Protein AF-A0A0R0J5Y0-F1 (afdb_monomer_lite)

Radius of gyration: 17.01 Å; chains: 1; bounding box: 45×40×39 Å

Foldseek 3Di:
DDFDKDWDKDFDDPDPDDDDVVVLVVLVPVCLPPQDQPPVQKDKDKDWPFKDWAPFQKKKKAQDQAADDDDDDDVVRQVVQVVRRIHMDGRHDTTMKTWMWMWIAHDDDPDPPDSGIDIDTDMDDSVLSPDPCSSVNVTDMDGRDIDTDPDDDPDTGMDMDRPVCLPPPPGNHHD

Organism: Glycine max (NCBI:txid3847)

pLDDT: mean 74.82, std 11.82, range [39.69, 94.81]

Sequence (175 aa):
MVAATSRWFRCAIMDDGIWKWCKLYTSSFDGSHSYMFPQQQKHIDWMRIGAFSFDSSVAVLAERLTLTGKMQNGDTMKKMFRSQGCCVLDNVKTGIWIAAHLFVRFPVCDLNTCDGTMQTLDTRHIELFPCEGFQNGNWDYQLVGSHDIKKRADGAAGAIFDMKHLEDSSTSGKS

Structure (mmCIF, N/CA/C/O backbone):
data_AF-A0A0R0J5Y0-F1
#
_entry.id   AF-A0A0R0J5Y0-F1
#
loop_
_atom_site.group_PDB
_atom_site.id
_atom_site.type_symbol
_atom_site.label_atom_id
_atom_site.label_alt_id
_atom_site.label_comp_id
_atom_site.label_asym_id
_atom_site.label_entity_id
_atom_site.label_seq_id
_atom_site.pdbx_PDB_ins_code
_atom_site.Cartn_x
_atom_site.Cartn_y
_atom_site.Cartn_z
_atom_site.occupancy
_atom_site.B_iso_or_equiv
_atom_site.auth_seq_id
_atom_site.auth_comp_id
_atom_site.auth_asym_id
_atom_site.auth_atom_id
_atom_site.pdbx_PDB_model_num
ATOM 1 N N . MET A 1 1 ? 24.901 1.596 -3.611 1.00 39.69 1 MET A N 1
ATOM 2 C CA . MET A 1 1 ? 24.269 2.104 -4.849 1.00 39.69 1 MET A CA 1
ATOM 3 C C . MET A 1 1 ? 22.892 1.465 -4.914 1.00 39.69 1 MET A C 1
ATOM 5 O O . MET A 1 1 ? 22.848 0.251 -4.798 1.00 39.69 1 MET A O 1
ATOM 9 N N . VAL A 1 2 ? 21.799 2.232 -4.980 1.00 45.06 2 VAL A N 1
ATOM 10 C CA . VAL A 1 2 ? 20.439 1.661 -5.008 1.00 45.06 2 VAL A CA 1
ATOM 11 C C . VAL A 1 2 ? 19.907 1.807 -6.429 1.00 45.06 2 VAL A C 1
ATOM 13 O O . VAL A 1 2 ? 19.548 2.906 -6.842 1.00 45.06 2 VAL A O 1
ATOM 16 N N . ALA A 1 3 ? 19.916 0.719 -7.198 1.00 45.88 3 ALA A N 1
ATOM 17 C CA . ALA A 1 3 ? 18.961 0.596 -8.289 1.00 45.88 3 ALA A CA 1
ATOM 18 C C . ALA A 1 3 ? 17.595 0.409 -7.620 1.00 45.88 3 ALA A C 1
ATOM 20 O O . ALA A 1 3 ? 17.435 -0.491 -6.797 1.00 45.88 3 ALA A O 1
ATOM 21 N N . ALA A 1 4 ? 16.652 1.307 -7.885 1.00 55.81 4 ALA A N 1
ATOM 22 C CA . ALA A 1 4 ? 15.307 1.206 -7.344 1.00 55.81 4 ALA A CA 1
ATOM 23 C C . ALA A 1 4 ? 14.396 0.697 -8.458 1.00 55.81 4 ALA A C 1
ATOM 25 O O . ALA A 1 4 ? 14.073 1.425 -9.396 1.00 55.81 4 ALA A O 1
ATOM 26 N N . THR A 1 5 ? 14.023 -0.574 -8.361 1.00 55.06 5 THR A N 1
ATOM 27 C CA . THR A 1 5 ? 12.891 -1.116 -9.102 1.00 55.06 5 THR A CA 1
ATOM 28 C C . THR A 1 5 ? 11.708 -1.117 -8.152 1.00 55.06 5 THR A C 1
ATOM 30 O O . THR A 1 5 ? 11.638 -1.933 -7.233 1.00 55.06 5 THR A O 1
ATOM 33 N N . SER A 1 6 ? 10.771 -0.204 -8.369 1.00 59.81 6 SER A N 1
ATOM 34 C CA . SER A 1 6 ? 9.495 -0.233 -7.663 1.00 59.81 6 SER A CA 1
ATOM 35 C C . SER A 1 6 ? 8.613 -1.257 -8.356 1.00 59.81 6 SER A C 1
ATOM 37 O O . SER A 1 6 ? 8.327 -1.122 -9.545 1.00 59.81 6 SER A O 1
ATOM 39 N N . ARG A 1 7 ? 8.204 -2.305 -7.640 1.00 63.75 7 ARG A N 1
ATOM 40 C CA . ARG A 1 7 ? 7.204 -3.269 -8.111 1.00 63.75 7 ARG A CA 1
ATOM 41 C C . ARG A 1 7 ? 5.985 -3.159 -7.228 1.00 63.75 7 ARG A C 1
ATOM 43 O O . ARG A 1 7 ? 6.100 -3.130 -6.006 1.00 63.75 7 ARG A O 1
ATOM 50 N N . TRP A 1 8 ? 4.827 -3.140 -7.858 1.00 65.50 8 TRP A N 1
ATOM 51 C CA . TRP A 1 8 ? 3.563 -3.119 -7.152 1.00 65.50 8 TRP A CA 1
ATOM 52 C C . TRP A 1 8 ? 2.855 -4.437 -7.383 1.00 65.50 8 TRP A C 1
ATOM 54 O O . TRP A 1 8 ? 2.738 -4.903 -8.520 1.00 65.50 8 TRP A O 1
ATOM 64 N N . PHE A 1 9 ? 2.379 -5.023 -6.295 1.00 60.31 9 PHE A N 1
ATOM 65 C CA . PHE A 1 9 ? 1.643 -6.272 -6.308 1.00 60.31 9 PHE A CA 1
ATOM 66 C C . PHE A 1 9 ? 0.258 -6.038 -5.728 1.00 60.31 9 PHE A C 1
ATOM 68 O O . PHE A 1 9 ? 0.095 -5.238 -4.808 1.00 60.31 9 PHE A O 1
ATOM 75 N N . ARG A 1 10 ? -0.735 -6.758 -6.246 1.00 65.44 10 ARG A N 1
ATOM 76 C CA . ARG A 1 10 ? -2.048 -6.861 -5.608 1.00 65.44 10 ARG A CA 1
ATOM 77 C C . ARG A 1 10 ? -2.396 -8.320 -5.370 1.00 65.44 10 ARG A C 1
ATOM 79 O O . ARG A 1 10 ? -2.068 -9.175 -6.191 1.00 65.44 10 ARG A O 1
ATOM 86 N N . CYS A 1 11 ? -3.124 -8.568 -4.293 1.00 59.31 11 CYS A N 1
ATOM 87 C CA . CYS A 1 11 ? -3.922 -9.771 -4.129 1.00 59.31 11 CYS A CA 1
ATOM 88 C C . CYS A 1 11 ? -5.382 -9.329 -3.985 1.00 59.31 11 CYS A C 1
ATOM 90 O O . CYS A 1 11 ? -5.671 -8.415 -3.209 1.00 59.31 11 CYS A O 1
ATOM 92 N N . ALA A 1 12 ? -6.279 -9.902 -4.785 1.00 59.03 12 ALA A N 1
ATOM 93 C CA . ALA A 1 12 ? -7.702 -9.595 -4.708 1.00 59.03 12 ALA A CA 1
ATOM 94 C C . ALA A 1 12 ? -8.350 -10.478 -3.634 1.00 59.03 12 ALA A C 1
ATOM 96 O O . ALA A 1 12 ? -8.204 -11.697 -3.660 1.00 59.03 12 ALA A O 1
ATOM 97 N N . ILE A 1 13 ? -9.069 -9.858 -2.700 1.00 59.50 13 ILE A N 1
ATOM 98 C CA . ILE A 1 13 ? -9.873 -10.570 -1.703 1.00 59.50 13 ILE A CA 1
ATOM 99 C C . ILE A 1 13 ? -11.151 -11.036 -2.394 1.00 59.50 13 ILE A C 1
ATOM 101 O O . ILE A 1 13 ? -11.810 -10.221 -3.034 1.00 59.50 13 ILE A O 1
ATOM 105 N N . MET A 1 14 ? -11.505 -12.315 -2.258 1.00 54.62 14 MET A N 1
ATOM 106 C CA . MET A 1 14 ? -12.787 -12.833 -2.758 1.00 54.62 14 MET A CA 1
ATOM 107 C C . MET A 1 14 ? -13.857 -12.996 -1.667 1.00 54.62 14 MET A C 1
ATOM 109 O O . MET A 1 14 ? -15.028 -13.109 -2.006 1.00 54.62 14 MET A O 1
ATOM 113 N N . ASP A 1 15 ? -13.494 -12.957 -0.380 1.00 55.59 15 ASP A N 1
ATOM 114 C CA . ASP A 1 15 ? -14.460 -13.078 0.717 1.00 55.59 15 ASP A CA 1
ATOM 115 C C . ASP A 1 15 ? -14.884 -11.710 1.265 1.00 55.59 15 ASP A C 1
ATOM 117 O O . ASP A 1 15 ? -14.177 -11.087 2.059 1.00 55.59 15 ASP A O 1
ATOM 121 N N . ASP A 1 16 ? -16.097 -11.278 0.915 1.00 55.56 16 ASP A N 1
ATOM 122 C CA . ASP A 1 16 ? -16.808 -10.165 1.562 1.00 55.56 16 ASP A CA 1
ATOM 123 C C . ASP A 1 16 ? -17.441 -10.589 2.904 1.00 55.56 16 ASP A C 1
ATOM 125 O O . ASP A 1 16 ? -18.581 -10.252 3.236 1.00 55.56 16 ASP A O 1
ATOM 129 N N . GLY A 1 17 ? -16.706 -11.363 3.703 1.00 60.28 17 GLY A N 1
ATOM 130 C CA . GLY A 1 17 ? -17.159 -11.773 5.026 1.00 60.28 17 GLY A CA 1
ATOM 131 C C . GLY A 1 17 ? -17.295 -10.567 5.955 1.00 60.28 17 GLY A C 1
ATOM 132 O O . GLY A 1 17 ? -16.330 -9.844 6.190 1.00 60.28 17 GLY A O 1
ATOM 133 N N . ILE A 1 18 ? -18.476 -10.356 6.543 1.00 62.28 18 ILE A N 1
ATOM 134 C CA . ILE A 1 18 ? -18.627 -9.406 7.653 1.00 62.28 18 ILE A CA 1
ATOM 135 C C . ILE A 1 18 ? -17.913 -9.993 8.872 1.00 62.28 18 ILE A C 1
ATOM 137 O O . ILE A 1 18 ? -18.379 -10.952 9.496 1.00 62.28 18 ILE A O 1
ATOM 141 N N . TRP A 1 19 ? -16.780 -9.402 9.238 1.00 69.06 19 TRP A N 1
ATOM 142 C CA . TRP A 1 19 ? -16.012 -9.826 10.401 1.00 69.06 19 TRP A CA 1
ATOM 143 C C . TRP A 1 19 ? -16.465 -9.093 11.659 1.00 69.06 19 TRP A C 1
ATOM 145 O O . TRP A 1 19 ? -16.657 -7.879 11.678 1.00 69.06 19 TRP A O 1
ATOM 155 N N . LYS A 1 20 ? -16.595 -9.829 12.766 1.00 74.69 20 LYS A N 1
ATOM 156 C CA . LYS A 1 20 ? -16.808 -9.200 14.074 1.00 74.69 20 LYS A CA 1
ATOM 157 C C . LYS A 1 20 ? -15.567 -8.387 14.441 1.00 74.69 20 LYS A C 1
ATOM 159 O O . LYS A 1 20 ? -14.461 -8.922 14.389 1.00 74.69 20 LYS A O 1
ATOM 164 N N . TRP A 1 21 ? -15.758 -7.150 14.906 1.00 73.75 21 TRP A N 1
ATOM 165 C CA . TRP A 1 21 ? -14.668 -6.258 15.329 1.00 73.75 21 TRP A CA 1
ATOM 166 C C . TRP A 1 21 ? -13.695 -6.919 16.315 1.00 73.75 21 TRP A C 1
ATOM 168 O O . TRP A 1 21 ? -12.489 -6.723 16.220 1.00 73.75 21 TRP A O 1
ATOM 178 N N . CYS A 1 22 ? -14.195 -7.781 17.208 1.00 79.25 22 CYS A N 1
ATOM 179 C CA . CYS A 1 22 ? -13.348 -8.533 18.132 1.00 79.25 22 CYS A CA 1
ATOM 180 C C . CYS A 1 22 ? -12.332 -9.440 17.422 1.00 79.25 22 CYS A C 1
ATOM 182 O O . CYS A 1 22 ? -11.196 -9.509 17.870 1.00 79.25 22 CYS A O 1
ATOM 184 N N . LYS A 1 23 ? -12.689 -10.078 16.297 1.00 78.81 23 LYS A N 1
ATOM 185 C CA . LYS A 1 23 ? -11.753 -10.903 15.517 1.00 78.81 23 LYS A CA 1
ATOM 186 C C . LYS A 1 23 ? -10.669 -10.048 14.862 1.00 78.81 23 LYS A C 1
ATOM 188 O O . LYS A 1 23 ? -9.502 -10.414 14.919 1.00 78.81 23 LYS A O 1
ATOM 193 N N . LEU A 1 24 ? -11.040 -8.894 14.301 1.00 75.56 24 LEU A N 1
ATOM 194 C CA . LEU A 1 24 ? -10.083 -7.940 13.722 1.00 75.56 24 LEU A CA 1
ATOM 195 C C . LEU A 1 24 ? -9.124 -7.403 14.791 1.00 75.56 24 LEU A C 1
ATOM 197 O O . LEU A 1 24 ? -7.910 -7.361 14.587 1.00 75.56 24 LEU A O 1
ATOM 201 N N . TYR A 1 25 ? -9.656 -7.068 15.966 1.00 76.25 25 TYR A N 1
ATOM 202 C CA . TYR A 1 25 ? -8.850 -6.644 17.101 1.00 76.25 25 TYR A CA 1
ATOM 203 C C . TYR A 1 25 ? -7.880 -7.746 17.535 1.00 76.25 25 TYR A C 1
ATOM 205 O O . TYR A 1 25 ? -6.679 -7.508 17.543 1.00 76.25 25 TYR A O 1
ATOM 213 N N . THR A 1 26 ? -8.358 -8.964 17.814 1.00 81.56 26 THR A N 1
ATOM 214 C CA . THR A 1 26 ? -7.499 -10.096 18.209 1.00 81.56 26 THR A CA 1
ATOM 215 C C . THR A 1 26 ? -6.407 -10.366 17.179 1.00 81.56 26 THR A C 1
ATOM 217 O O . THR A 1 26 ? -5.246 -10.507 17.560 1.00 81.56 26 THR A O 1
ATOM 220 N N . SER A 1 27 ? -6.748 -10.312 15.888 1.00 76.56 27 SER A N 1
ATOM 221 C CA . SER A 1 27 ? -5.789 -10.538 14.805 1.00 76.56 27 SER A CA 1
ATOM 222 C C . SER A 1 27 ? -4.607 -9.556 14.823 1.00 76.56 27 SER A C 1
ATOM 224 O O . SER A 1 27 ? -3.474 -9.887 14.471 1.00 76.56 27 SER A O 1
ATOM 226 N N . SER A 1 28 ? -4.841 -8.339 15.326 1.00 71.62 28 SER A N 1
ATOM 227 C CA . SER A 1 28 ? -3.824 -7.293 15.479 1.00 71.62 28 SER A CA 1
ATOM 228 C C . SER A 1 28 ? -2.827 -7.562 16.614 1.00 71.62 28 SER A C 1
ATOM 230 O O . SER A 1 28 ? -1.815 -6.871 16.689 1.00 71.62 28 SER A O 1
ATOM 232 N N . PHE A 1 29 ? -3.064 -8.565 17.468 1.00 74.88 29 PHE A N 1
ATOM 233 C CA . PHE A 1 29 ? -2.211 -8.881 18.623 1.00 74.88 29 PHE A CA 1
ATOM 234 C C . PHE A 1 29 ? -1.762 -10.344 18.696 1.00 74.88 29 PHE A C 1
ATOM 236 O O . PHE A 1 29 ? -0.754 -10.622 19.336 1.00 74.88 29 PHE A O 1
ATOM 243 N N . ASP A 1 30 ? -2.450 -11.274 18.033 1.00 80.31 30 ASP A N 1
ATOM 244 C CA . ASP A 1 30 ? -2.086 -12.701 18.024 1.00 80.31 30 ASP A CA 1
ATOM 245 C C . ASP A 1 30 ? -0.997 -13.063 16.993 1.00 80.31 30 ASP A C 1
ATOM 247 O O . ASP A 1 30 ? -0.585 -14.216 16.892 1.00 80.31 30 ASP A O 1
ATOM 251 N N . GLY A 1 31 ? -0.519 -12.077 16.229 1.00 71.81 31 GLY A N 1
ATOM 252 C CA . GLY A 1 31 ? 0.479 -12.263 15.179 1.00 71.81 31 GLY A CA 1
ATOM 253 C C . GLY A 1 31 ? -0.098 -12.653 13.817 1.00 71.81 31 GLY A C 1
ATOM 254 O O . GLY A 1 31 ? 0.649 -12.641 12.844 1.00 71.81 31 GLY A O 1
ATOM 255 N N . SER A 1 32 ? -1.402 -12.902 13.680 1.00 72.81 32 SER A N 1
ATOM 256 C CA . SER A 1 32 ? -2.028 -13.154 12.369 1.00 72.81 32 SER A CA 1
ATOM 257 C C . SER A 1 32 ? -1.998 -11.926 11.454 1.00 72.81 32 SER A C 1
ATOM 259 O O . SER A 1 32 ? -1.978 -12.064 10.238 1.00 72.81 32 SER A O 1
ATOM 261 N N . HIS A 1 33 ? -1.895 -10.716 12.011 1.00 70.25 33 HIS A N 1
ATOM 262 C CA . HIS A 1 33 ? -1.607 -9.497 11.251 1.00 70.25 33 HIS A CA 1
ATOM 263 C C . HIS A 1 33 ? -0.171 -9.411 10.714 1.00 70.25 33 HIS A C 1
ATOM 265 O O . HIS A 1 33 ? 0.161 -8.466 9.984 1.00 70.25 33 HIS A O 1
ATOM 271 N N . SER A 1 34 ? 0.732 -10.295 11.146 1.00 64.31 34 SER A N 1
ATOM 272 C CA . SER A 1 34 ? 2.116 -10.274 10.683 1.00 64.31 34 SER A CA 1
ATOM 273 C C . SER A 1 34 ? 2.186 -10.650 9.202 1.00 64.31 34 SER A C 1
ATOM 275 O O . SER A 1 34 ? 1.244 -11.172 8.607 1.00 64.31 34 SER A O 1
ATOM 277 N N . TYR A 1 35 ? 3.259 -10.221 8.548 1.00 61.16 35 TYR A N 1
ATOM 278 C CA . TYR A 1 35 ? 3.455 -10.475 7.127 1.00 61.16 35 TYR A CA 1
ATOM 279 C C . TYR A 1 35 ? 3.674 -11.969 6.880 1.00 61.16 35 TYR A C 1
ATOM 281 O O . TYR A 1 35 ? 4.542 -12.564 7.511 1.00 61.16 35 TYR A O 1
ATOM 289 N N . MET A 1 36 ? 2.928 -12.548 5.937 1.00 56.03 36 MET A N 1
ATOM 290 C CA . MET A 1 36 ? 3.051 -13.963 5.569 1.00 56.03 36 MET A CA 1
ATOM 291 C C . MET A 1 36 ? 3.254 -14.197 4.077 1.00 56.03 36 MET A C 1
ATOM 293 O O . MET A 1 36 ? 2.966 -15.288 3.597 1.00 56.03 36 MET A O 1
ATOM 297 N N . PHE A 1 37 ? 3.781 -13.224 3.323 1.00 56.09 37 PHE A N 1
ATOM 298 C CA . PHE A 1 37 ? 4.215 -13.550 1.965 1.00 56.09 37 PHE A CA 1
ATOM 299 C C . PHE A 1 37 ? 5.312 -14.623 2.075 1.00 56.09 37 PHE A C 1
ATOM 301 O O . PHE A 1 37 ? 6.370 -14.352 2.663 1.00 56.09 37 PHE A O 1
ATOM 308 N N . PRO A 1 38 ? 5.090 -15.839 1.555 1.00 55.22 38 PRO A N 1
ATOM 309 C CA . PRO A 1 38 ? 5.991 -16.947 1.791 1.00 55.22 38 PRO A CA 1
ATOM 310 C C . PRO A 1 38 ? 7.208 -16.808 0.878 1.00 55.22 38 PRO A C 1
ATOM 312 O O . PRO A 1 38 ? 7.330 -17.436 -0.166 1.00 55.22 38 PRO A O 1
ATOM 315 N N . GLN A 1 39 ? 8.164 -15.985 1.291 1.00 62.91 39 GLN A N 1
ATOM 316 C CA . GLN A 1 39 ? 9.549 -16.116 0.860 1.00 62.91 39 GLN A CA 1
ATOM 317 C C . GLN A 1 39 ? 10.315 -16.786 1.992 1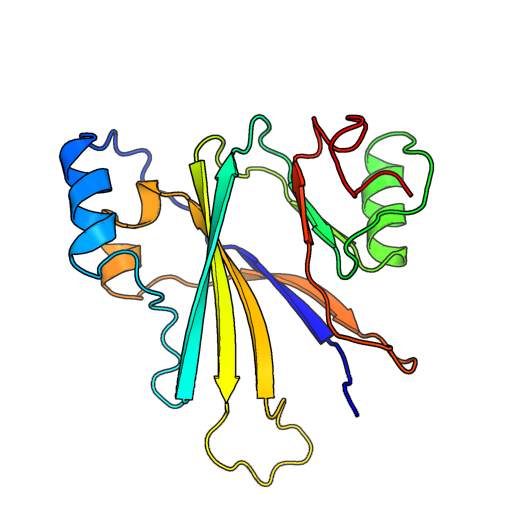.00 62.91 39 GLN A C 1
ATOM 319 O O . GLN A 1 39 ? 11.215 -16.192 2.567 1.00 62.91 39 GLN A O 1
ATOM 324 N N . GLN A 1 40 ? 9.941 -18.031 2.316 1.00 62.25 40 GLN A N 1
ATOM 325 C CA . GLN A 1 40 ? 10.517 -18.809 3.425 1.00 62.25 40 GLN A CA 1
ATOM 326 C C . GLN A 1 40 ? 12.049 -18.904 3.366 1.00 62.25 40 GLN A C 1
ATOM 328 O O . GLN A 1 40 ? 12.707 -19.078 4.384 1.00 62.25 40 GLN A O 1
ATOM 333 N N . GLN A 1 41 ? 12.625 -18.776 2.169 1.00 66.81 41 GLN A N 1
ATOM 334 C CA . GLN A 1 41 ? 14.070 -18.795 1.961 1.00 66.81 41 GLN A CA 1
ATOM 335 C C . GLN A 1 41 ? 14.756 -17.454 2.257 1.00 66.81 41 GLN A C 1
ATOM 337 O O . GLN A 1 41 ? 15.981 -17.404 2.261 1.00 66.81 41 GLN A O 1
ATOM 342 N N . LYS A 1 42 ? 14.012 -16.363 2.470 1.00 73.69 42 LYS A N 1
ATOM 343 C CA . LYS A 1 42 ? 14.558 -15.015 2.658 1.00 73.69 42 LYS A CA 1
ATOM 344 C C . LYS A 1 42 ? 14.439 -14.560 4.101 1.00 73.69 42 LYS A C 1
ATOM 346 O O . LYS A 1 42 ? 13.469 -14.855 4.791 1.00 73.69 42 LYS A O 1
ATOM 351 N N . HIS A 1 43 ? 15.426 -13.785 4.530 1.00 69.56 43 HIS A N 1
ATOM 352 C CA . HIS A 1 43 ? 15.394 -13.140 5.831 1.00 69.56 43 HIS A CA 1
ATOM 353 C C . HIS A 1 43 ? 14.597 -11.842 5.726 1.00 69.56 43 HIS A C 1
ATOM 355 O O . HIS A 1 43 ? 14.929 -10.978 4.912 1.00 69.56 43 HIS A O 1
ATOM 361 N N . ILE A 1 44 ? 13.556 -11.703 6.541 1.00 75.44 44 ILE A N 1
ATOM 362 C CA . ILE A 1 44 ? 12.645 -10.559 6.502 1.00 75.44 44 ILE A CA 1
ATOM 363 C C . ILE A 1 44 ? 12.651 -9.888 7.872 1.00 75.44 44 ILE A C 1
ATOM 365 O O . ILE A 1 44 ? 12.166 -10.462 8.843 1.00 75.44 44 ILE A O 1
ATOM 369 N N . ASP A 1 45 ? 13.164 -8.661 7.928 1.00 80.75 45 ASP A N 1
ATOM 370 C CA . ASP A 1 45 ? 12.921 -7.752 9.050 1.00 80.75 45 ASP A CA 1
ATOM 371 C C . ASP A 1 45 ? 11.718 -6.870 8.705 1.00 80.75 45 ASP A C 1
ATOM 373 O O . ASP A 1 45 ? 11.498 -6.536 7.537 1.00 80.75 45 ASP A O 1
ATOM 377 N N . TRP A 1 46 ? 10.928 -6.464 9.695 1.00 81.12 46 TRP A N 1
ATOM 378 C CA . TRP A 1 46 ? 9.803 -5.567 9.451 1.00 81.12 46 TRP A CA 1
ATOM 379 C C . TRP A 1 46 ? 9.591 -4.575 10.585 1.00 81.12 46 TRP A C 1
ATOM 381 O O . TRP A 1 46 ? 9.886 -4.846 11.746 1.00 81.12 46 TRP A O 1
ATOM 391 N N . MET A 1 47 ? 9.029 -3.422 10.236 1.00 84.00 47 MET A N 1
ATOM 392 C CA . MET A 1 47 ? 8.531 -2.439 11.191 1.00 84.00 47 MET A CA 1
ATOM 393 C C . MET A 1 47 ? 7.150 -1.943 10.766 1.00 84.00 47 MET A C 1
ATOM 395 O O . MET A 1 47 ? 6.883 -1.714 9.582 1.00 84.00 47 MET A O 1
ATOM 399 N N . ARG A 1 48 ? 6.246 -1.768 11.734 1.00 85.62 48 ARG A N 1
ATOM 400 C CA . ARG A 1 48 ? 4.950 -1.130 11.488 1.00 85.62 48 ARG A CA 1
ATOM 401 C C . ARG A 1 48 ? 5.185 0.358 11.232 1.00 85.62 48 ARG A C 1
ATOM 403 O O . ARG A 1 48 ? 5.727 1.036 12.096 1.00 85.62 48 ARG A O 1
ATOM 410 N N . ILE A 1 49 ? 4.763 0.855 10.069 1.00 86.19 49 ILE A N 1
ATOM 411 C CA . ILE A 1 49 ? 4.775 2.297 9.779 1.00 86.19 49 ILE A CA 1
ATOM 412 C C . ILE A 1 49 ? 3.545 2.937 10.421 1.00 86.19 49 ILE A C 1
ATOM 414 O O . ILE A 1 49 ? 3.649 3.953 11.098 1.00 86.19 49 ILE A O 1
ATOM 418 N N . GLY A 1 50 ? 2.376 2.319 10.228 1.00 89.31 50 GLY A N 1
ATOM 419 C CA . GLY A 1 50 ? 1.124 2.831 10.768 1.00 89.31 50 GLY A CA 1
ATOM 420 C C . GLY A 1 50 ? -0.106 2.200 10.129 1.00 89.31 50 GLY A C 1
ATOM 421 O O . GLY A 1 50 ? -0.060 1.078 9.615 1.00 89.31 50 GLY A O 1
ATOM 422 N N . ALA A 1 51 ? -1.205 2.942 10.184 1.00 90.12 51 ALA A N 1
ATOM 423 C CA . ALA A 1 51 ? -2.466 2.623 9.536 1.00 90.12 51 ALA A CA 1
ATOM 424 C C . ALA A 1 51 ? -3.004 3.870 8.828 1.00 90.12 51 ALA A C 1
ATOM 426 O O . ALA A 1 51 ? -2.715 4.993 9.239 1.00 90.12 51 ALA A O 1
ATOM 427 N N . PHE A 1 52 ? -3.777 3.666 7.771 1.00 92.00 52 PHE A N 1
ATOM 428 C CA . PHE A 1 52 ? -4.421 4.720 6.993 1.00 92.00 52 PHE A CA 1
ATOM 429 C C . PHE A 1 52 ? -5.764 4.212 6.461 1.00 92.00 52 PHE A C 1
ATOM 431 O O . PHE A 1 52 ? -6.048 3.021 6.559 1.00 92.00 52 PHE A O 1
ATOM 438 N N . SER A 1 53 ? -6.608 5.098 5.937 1.00 92.75 53 SER A N 1
ATOM 439 C CA . SER A 1 53 ? -7.909 4.721 5.375 1.00 92.75 53 SER A CA 1
ATOM 440 C C . SER A 1 53 ? -7.972 5.065 3.895 1.00 92.75 53 SER A C 1
ATOM 442 O O . SER A 1 53 ? -7.461 6.107 3.489 1.00 92.75 53 SER A O 1
ATOM 444 N N . PHE A 1 54 ? -8.613 4.196 3.116 1.00 94.38 54 PHE A N 1
ATOM 445 C CA . PHE A 1 54 ? -9.089 4.520 1.777 1.00 94.38 54 PHE A CA 1
ATOM 446 C C . PHE A 1 54 ? -10.575 4.862 1.838 1.00 94.38 54 PHE A C 1
ATOM 448 O O . PHE A 1 54 ? -11.401 4.037 2.230 1.00 94.38 54 PHE A O 1
ATOM 455 N N . ASP A 1 55 ? -10.909 6.065 1.409 1.00 94.81 55 ASP A N 1
ATOM 456 C CA . ASP A 1 55 ? -12.269 6.545 1.213 1.00 94.81 55 ASP A CA 1
ATOM 457 C C . ASP A 1 55 ? -12.783 6.240 -0.199 1.00 94.81 55 ASP A C 1
ATOM 459 O O . ASP A 1 55 ? -13.994 6.168 -0.414 1.00 94.81 55 ASP A O 1
ATOM 463 N N . SER A 1 56 ? -11.880 6.097 -1.173 1.00 93.19 56 SER A N 1
ATOM 464 C CA . SER A 1 56 ? -12.214 5.703 -2.540 1.00 93.19 56 SER A CA 1
ATOM 465 C C . SER A 1 56 ? -11.642 4.338 -2.904 1.00 93.19 56 SER A C 1
ATOM 467 O O . SER A 1 56 ? -10.692 3.844 -2.301 1.00 93.19 56 SER A O 1
ATOM 469 N N . SER A 1 57 ? -12.216 3.723 -3.937 1.00 91.88 57 SER A N 1
ATOM 470 C CA . SER A 1 57 ? -11.743 2.445 -4.471 1.00 91.88 57 SER A CA 1
ATOM 471 C C . SER A 1 57 ? -10.594 2.588 -5.473 1.00 91.88 57 SER A C 1
ATOM 473 O O . SER A 1 57 ? -10.286 1.638 -6.201 1.00 91.88 57 SER A O 1
ATOM 475 N N . VAL A 1 58 ? -9.965 3.768 -5.538 1.00 91.31 58 VAL A N 1
ATOM 476 C CA . VAL A 1 58 ? -8.880 4.068 -6.472 1.00 91.31 58 VAL A CA 1
ATOM 477 C C . VAL A 1 58 ? -7.643 4.535 -5.711 1.00 91.31 58 VAL A C 1
ATOM 479 O O . VAL A 1 58 ? -7.646 5.584 -5.068 1.00 91.31 58 VAL A O 1
ATOM 482 N N . ALA A 1 59 ? -6.555 3.779 -5.843 1.00 91.06 59 ALA A N 1
ATOM 483 C CA . ALA A 1 59 ? -5.258 4.127 -5.280 1.00 91.06 59 ALA A CA 1
ATOM 484 C C . ALA A 1 59 ? -4.273 4.583 -6.357 1.00 91.06 59 ALA A C 1
ATOM 486 O O . ALA A 1 59 ? -4.261 4.063 -7.476 1.00 91.06 59 ALA A O 1
ATOM 487 N N . VAL A 1 60 ? -3.388 5.505 -5.990 1.00 89.12 60 VAL A N 1
ATOM 488 C CA . VAL A 1 60 ? -2.187 5.842 -6.758 1.00 89.12 60 VAL A CA 1
ATOM 489 C C . VAL A 1 60 ? -0.979 5.333 -5.994 1.00 89.12 60 VAL A C 1
ATOM 491 O O . VAL A 1 60 ? -0.704 5.771 -4.881 1.00 89.12 60 VAL A O 1
ATOM 494 N N . LEU A 1 61 ? -0.253 4.405 -6.603 1.00 89.25 61 LEU A N 1
ATOM 495 C CA . LEU A 1 61 ? 1.021 3.913 -6.104 1.00 89.25 61 LEU A CA 1
ATOM 496 C C . LEU A 1 61 ? 2.133 4.688 -6.798 1.00 89.25 61 LEU A C 1
ATOM 498 O O . LEU A 1 61 ? 2.108 4.815 -8.020 1.00 89.25 61 LEU A O 1
ATOM 502 N N . ALA A 1 62 ? 3.102 5.189 -6.045 1.00 85.75 62 ALA A N 1
ATOM 503 C CA . ALA A 1 62 ? 4.159 6.043 -6.567 1.00 85.75 62 ALA A CA 1
ATOM 504 C C . ALA A 1 62 ? 5.521 5.655 -5.994 1.00 85.75 62 ALA A C 1
ATOM 506 O O . ALA A 1 62 ? 5.630 5.232 -4.846 1.00 85.75 62 ALA A O 1
ATOM 507 N N . GLU A 1 63 ? 6.578 5.843 -6.779 1.00 81.50 63 GLU A N 1
ATOM 508 C CA . GLU A 1 63 ? 7.965 5.704 -6.307 1.00 81.50 63 GLU A CA 1
ATOM 509 C C . GLU A 1 63 ? 8.463 6.921 -5.502 1.00 81.50 63 GLU A C 1
ATOM 511 O O . GLU A 1 63 ? 9.588 6.937 -5.007 1.00 81.50 63 GLU A O 1
ATOM 516 N N . ARG A 1 64 ? 7.659 7.988 -5.424 1.00 79.38 64 ARG A N 1
ATOM 517 C CA . ARG A 1 64 ? 8.000 9.241 -4.744 1.00 79.38 64 ARG A CA 1
ATOM 518 C C . ARG A 1 64 ? 6.924 9.600 -3.741 1.00 79.38 64 ARG A C 1
ATOM 520 O O . ARG A 1 64 ? 5.749 9.321 -3.951 1.00 79.38 64 ARG A O 1
ATOM 527 N N . LEU A 1 65 ? 7.338 10.287 -2.680 1.00 78.19 65 LEU A N 1
ATOM 528 C CA . LEU A 1 65 ? 6.429 10.818 -1.662 1.00 78.19 65 LEU A CA 1
ATOM 529 C C . LEU A 1 65 ? 5.609 12.019 -2.153 1.00 78.19 65 LEU A C 1
ATOM 531 O O . LEU A 1 65 ? 4.685 12.439 -1.458 1.00 78.19 65 LEU A O 1
ATOM 535 N N . THR A 1 66 ? 5.942 12.563 -3.324 1.00 76.81 66 THR A N 1
ATOM 536 C CA . THR A 1 66 ? 5.244 13.690 -3.938 1.00 76.81 66 THR A CA 1
ATOM 537 C C . THR A 1 66 ? 4.924 13.396 -5.400 1.00 76.81 66 THR A C 1
ATOM 539 O O . THR A 1 66 ? 5.683 12.705 -6.089 1.00 76.81 66 THR A O 1
ATOM 542 N N . LEU A 1 67 ? 3.788 13.907 -5.873 1.00 73.19 67 LEU A N 1
ATOM 543 C CA . LEU A 1 67 ? 3.333 13.742 -7.247 1.00 73.19 67 LEU A CA 1
ATOM 544 C C . LEU A 1 67 ? 3.384 15.095 -7.945 1.00 73.19 67 LEU A C 1
ATOM 546 O O . LEU A 1 67 ? 2.766 16.060 -7.514 1.0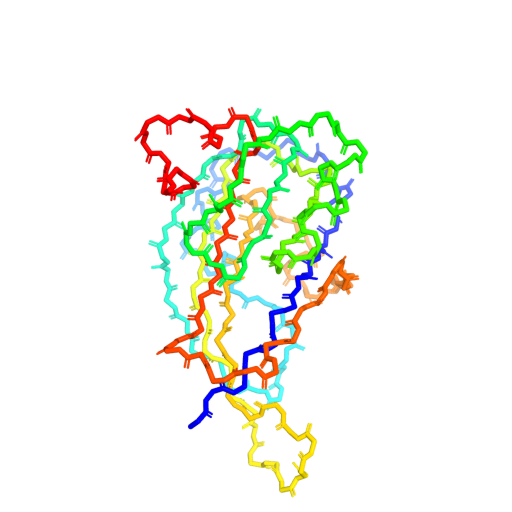0 73.19 67 LEU A O 1
ATOM 550 N N . THR A 1 68 ? 4.140 15.179 -9.035 1.00 66.50 68 THR A N 1
ATOM 551 C CA . THR A 1 68 ? 4.252 16.414 -9.809 1.00 66.50 68 THR A CA 1
ATOM 552 C C . THR A 1 68 ? 3.320 16.355 -11.010 1.00 66.50 68 THR A C 1
ATOM 554 O O . THR A 1 68 ? 3.476 15.509 -11.881 1.00 66.50 68 THR A O 1
ATOM 557 N N . GLY A 1 69 ? 2.361 17.272 -11.118 1.00 60.75 69 GLY A N 1
ATOM 558 C CA . GLY A 1 69 ? 1.557 17.431 -12.334 1.00 60.75 69 GLY A CA 1
ATOM 559 C C . GLY A 1 69 ? 0.092 17.738 -12.067 1.00 60.75 69 GLY A C 1
ATOM 560 O O . GLY A 1 69 ? -0.554 17.089 -11.256 1.00 60.75 69 GLY A O 1
ATOM 561 N N . LYS A 1 70 ? -0.451 18.721 -12.796 1.00 56.31 70 LYS A N 1
ATOM 562 C CA . LYS A 1 70 ? -1.886 19.021 -12.763 1.00 56.31 70 LYS A CA 1
ATOM 563 C C . LYS A 1 70 ? -2.659 17.857 -13.372 1.00 56.31 70 LYS A C 1
ATOM 565 O O . LYS A 1 70 ? -2.449 17.522 -14.538 1.00 56.31 70 LYS A O 1
ATOM 570 N N . MET A 1 71 ? -3.565 17.279 -12.595 1.00 57.19 71 MET A N 1
ATOM 571 C CA . MET A 1 71 ? -4.392 16.163 -13.032 1.00 57.19 71 MET A CA 1
ATOM 572 C C . MET A 1 71 ? -5.389 16.621 -14.101 1.00 57.19 71 MET A C 1
ATOM 574 O O . MET A 1 71 ? -6.273 17.436 -13.841 1.00 57.19 71 MET A O 1
ATOM 578 N N . GLN A 1 72 ? -5.258 16.094 -15.316 1.00 52.50 72 GLN A N 1
ATOM 579 C CA . GLN A 1 72 ? -6.302 16.158 -16.339 1.00 52.50 72 GLN A CA 1
ATOM 580 C C . GLN A 1 72 ? -6.852 14.748 -16.594 1.00 52.50 72 GLN A C 1
ATOM 582 O O . GLN A 1 72 ? -6.149 13.766 -16.383 1.00 52.50 72 GLN A O 1
ATOM 587 N N . ASN A 1 73 ? -8.118 14.700 -17.018 1.00 54.62 73 ASN A N 1
ATOM 588 C CA . ASN A 1 73 ? -8.994 13.573 -17.388 1.00 54.62 73 ASN A CA 1
ATOM 589 C C . ASN A 1 73 ? -8.439 12.115 -17.385 1.00 54.62 73 ASN A C 1
ATOM 591 O O . ASN A 1 73 ? -7.343 11.823 -17.858 1.00 54.62 73 ASN A O 1
ATOM 595 N N . GLY A 1 74 ? -9.273 11.162 -16.945 1.00 58.44 74 GLY A N 1
ATOM 596 C CA . GLY A 1 74 ? -8.895 9.816 -16.468 1.00 58.44 74 GLY A CA 1
ATOM 597 C C . GLY A 1 74 ? -8.002 8.930 -17.359 1.00 58.44 74 GLY A C 1
ATOM 598 O O . GLY A 1 74 ? -7.040 8.345 -16.858 1.00 58.44 74 GLY A O 1
ATOM 599 N N . ASP A 1 75 ? -8.249 8.824 -18.667 1.00 55.72 75 ASP A N 1
ATOM 600 C CA . ASP A 1 75 ? -7.408 7.971 -19.535 1.00 55.72 75 ASP A CA 1
ATOM 601 C C . ASP A 1 75 ? -6.022 8.578 -19.788 1.00 55.72 75 ASP A C 1
ATOM 603 O O . ASP A 1 75 ? -5.005 7.873 -19.824 1.00 55.72 75 ASP A O 1
ATOM 607 N N . THR A 1 76 ? -5.967 9.906 -19.902 1.00 56.75 76 THR A N 1
ATOM 608 C CA . THR A 1 76 ? -4.713 10.667 -19.947 1.00 56.75 76 THR A CA 1
ATOM 609 C C . THR A 1 76 ? -3.956 10.503 -18.632 1.00 56.75 76 THR A C 1
ATOM 611 O O . THR A 1 76 ? -2.735 10.348 -18.639 1.00 56.75 76 THR A O 1
ATOM 614 N N . MET A 1 77 ? -4.684 10.424 -17.517 1.00 62.50 77 MET A N 1
ATOM 615 C CA . MET A 1 77 ? -4.146 10.260 -16.172 1.00 62.50 77 MET A CA 1
ATOM 616 C C . MET A 1 77 ? -3.374 8.941 -16.005 1.00 62.50 77 MET A C 1
ATOM 618 O O . MET A 1 77 ? -2.211 8.968 -15.605 1.00 62.50 77 MET A O 1
ATOM 622 N N . LYS A 1 78 ? -3.952 7.785 -16.383 1.00 64.94 78 LYS A N 1
ATOM 623 C CA . LYS A 1 78 ? -3.262 6.477 -16.278 1.00 64.94 78 LYS A CA 1
ATOM 624 C C . LYS A 1 78 ? -1.949 6.451 -17.075 1.00 64.94 78 LYS A C 1
ATOM 626 O O . LYS A 1 78 ? -0.962 5.874 -16.618 1.00 64.94 78 LYS A O 1
ATOM 631 N N . LYS A 1 79 ? -1.919 7.079 -18.259 1.00 63.62 79 LYS A N 1
ATOM 632 C CA . LYS A 1 79 ? -0.704 7.187 -19.090 1.00 63.62 79 LYS A CA 1
ATOM 633 C C . LYS A 1 79 ? 0.320 8.153 -18.495 1.00 63.62 79 LYS A C 1
ATOM 635 O O . LYS A 1 79 ? 1.501 7.812 -18.441 1.00 63.62 79 LYS A O 1
ATOM 640 N N . MET A 1 80 ? -0.128 9.321 -18.033 1.00 63.38 80 MET A N 1
ATOM 641 C CA . MET A 1 80 ? 0.721 10.329 -17.396 1.00 63.38 80 MET A CA 1
ATOM 642 C C . MET A 1 80 ? 1.405 9.752 -16.156 1.00 63.38 80 MET A C 1
ATOM 644 O O . MET A 1 80 ? 2.626 9.833 -16.039 1.00 63.38 80 MET A O 1
ATOM 648 N N . PHE A 1 81 ? 0.655 9.043 -15.314 1.00 67.94 81 PHE A N 1
ATOM 649 C CA . PHE A 1 81 ? 1.192 8.395 -14.123 1.00 67.94 81 PHE A CA 1
ATOM 650 C C . PHE A 1 81 ? 2.282 7.371 -14.423 1.00 67.94 81 PHE A C 1
ATOM 652 O O . PHE A 1 81 ? 3.323 7.388 -13.770 1.00 67.94 81 PHE A O 1
ATOM 659 N N . ARG A 1 82 ? 2.117 6.535 -15.456 1.00 68.38 82 ARG A N 1
ATOM 660 C CA . ARG A 1 82 ? 3.163 5.563 -15.821 1.00 68.38 82 ARG A CA 1
ATOM 661 C C . ARG A 1 82 ? 4.496 6.233 -16.152 1.00 68.38 82 ARG A C 1
ATOM 663 O O . ARG A 1 82 ? 5.538 5.707 -15.781 1.00 68.38 82 ARG A O 1
ATOM 670 N N . SER A 1 83 ? 4.470 7.395 -16.810 1.00 69.06 83 SER A N 1
ATOM 671 C CA . SER A 1 83 ? 5.693 8.155 -17.123 1.00 69.06 83 SER A CA 1
ATOM 672 C C . SER A 1 83 ? 6.365 8.784 -15.896 1.00 69.06 83 SER A C 1
ATOM 674 O O . SER A 1 83 ? 7.533 9.159 -15.960 1.00 69.06 83 SER A O 1
ATOM 676 N N . GLN A 1 84 ? 5.641 8.872 -14.779 1.00 73.44 84 GLN A N 1
ATOM 677 C CA . GLN A 1 84 ? 6.083 9.458 -13.514 1.00 73.44 84 GLN A CA 1
ATOM 678 C C . GLN A 1 84 ? 6.421 8.396 -12.459 1.00 73.44 84 GLN A C 1
ATOM 680 O O . GLN A 1 84 ? 6.482 8.708 -11.272 1.00 73.44 84 GLN A O 1
ATOM 685 N N . GLY A 1 85 ? 6.592 7.134 -12.865 1.00 77.94 85 GLY A N 1
ATOM 686 C CA . GLY A 1 85 ? 6.843 6.042 -11.925 1.00 77.94 85 GLY A CA 1
ATOM 687 C C . GLY A 1 85 ? 5.654 5.764 -11.008 1.00 77.94 85 GLY A C 1
ATOM 688 O O . GLY A 1 85 ? 5.839 5.406 -9.845 1.00 77.94 85 GLY A O 1
ATOM 689 N N . CYS A 1 86 ? 4.436 5.960 -11.522 1.00 83.06 86 CYS A N 1
ATOM 690 C CA . CYS A 1 86 ? 3.199 5.736 -10.789 1.00 83.06 86 CYS A CA 1
ATOM 691 C C . CYS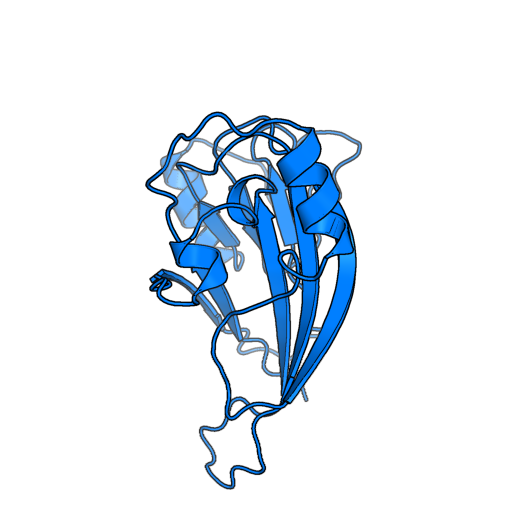 A 1 86 ? 2.315 4.671 -11.453 1.00 83.06 86 CYS A C 1
ATOM 693 O O . CYS A 1 86 ? 2.287 4.506 -12.677 1.00 83.06 86 CYS A O 1
ATOM 695 N N . CYS A 1 87 ? 1.541 3.972 -10.630 1.00 85.25 87 CYS A N 1
ATOM 696 C CA . CYS A 1 87 ? 0.558 2.977 -11.028 1.00 85.25 87 CYS A CA 1
ATOM 697 C C . CYS A 1 87 ? -0.793 3.326 -10.397 1.00 85.25 87 CYS A C 1
ATOM 699 O O . CYS A 1 87 ? -0.881 3.523 -9.190 1.00 85.25 87 CYS A O 1
ATOM 701 N N . VAL A 1 88 ? -1.848 3.399 -11.209 1.00 86.56 88 VAL A N 1
ATOM 702 C CA . VAL A 1 88 ? -3.215 3.577 -10.705 1.00 86.56 88 VAL A CA 1
ATOM 703 C C . VAL A 1 88 ? -3.854 2.208 -10.544 1.00 86.56 88 VAL A C 1
ATOM 705 O O . VAL A 1 88 ? -3.927 1.448 -11.514 1.00 86.56 88 VAL A O 1
ATOM 708 N N . LEU A 1 89 ? -4.342 1.926 -9.342 1.00 88.38 89 LEU A N 1
ATOM 709 C CA . LEU A 1 89 ? -5.123 0.741 -9.028 1.00 88.38 89 LEU A CA 1
ATOM 710 C C . LEU A 1 89 ? -6.584 1.102 -8.826 1.00 88.38 89 LEU A C 1
ATOM 712 O O . LEU A 1 89 ? -6.905 1.991 -8.047 1.00 88.38 89 LEU A O 1
ATOM 716 N N . ASP A 1 90 ? -7.453 0.376 -9.515 1.00 88.19 90 ASP A N 1
ATOM 717 C CA . ASP A 1 90 ? -8.889 0.359 -9.271 1.00 88.19 90 ASP A CA 1
ATOM 718 C C . ASP A 1 90 ? -9.277 -0.844 -8.398 1.00 88.19 90 ASP A C 1
ATOM 720 O O . ASP A 1 90 ? -8.470 -1.747 -8.153 1.00 88.19 90 ASP A O 1
ATOM 724 N N . ASN A 1 91 ? -10.529 -0.843 -7.931 1.00 89.06 91 ASN A N 1
ATOM 725 C CA . ASN A 1 91 ? -11.110 -1.896 -7.096 1.00 89.06 91 ASN A CA 1
ATOM 726 C C . ASN A 1 91 ? -10.340 -2.132 -5.785 1.00 89.06 91 ASN A C 1
ATOM 728 O O . ASN A 1 91 ? -10.272 -3.250 -5.275 1.00 89.06 91 ASN A O 1
ATOM 732 N N . VAL A 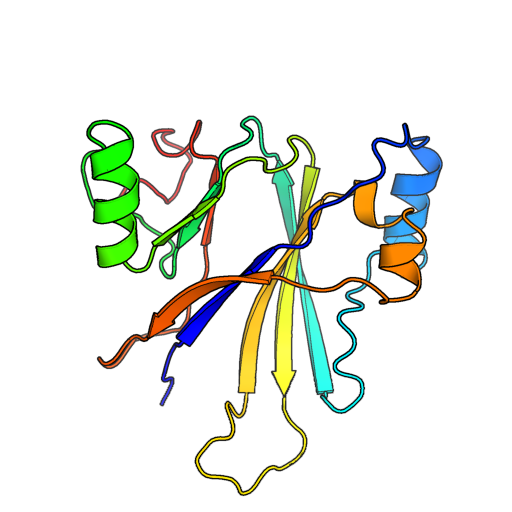1 92 ? -9.753 -1.070 -5.232 1.00 90.06 92 VAL A N 1
ATOM 733 C CA . VAL A 1 92 ? -9.159 -1.096 -3.895 1.00 90.06 92 VAL A CA 1
ATOM 734 C C . VAL A 1 92 ? -10.284 -1.111 -2.866 1.00 90.06 92 VAL A C 1
ATOM 736 O O . VAL A 1 92 ? -11.255 -0.364 -2.978 1.00 90.06 92 VAL A O 1
ATOM 739 N N . LYS A 1 93 ? -10.175 -1.981 -1.859 1.00 90.81 93 LYS A N 1
ATOM 740 C CA . LYS A 1 93 ? -11.161 -2.035 -0.778 1.00 90.81 93 LYS A CA 1
ATOM 741 C C . LYS A 1 93 ? -11.042 -0.777 0.082 1.00 90.81 93 LYS A C 1
ATOM 743 O O . LYS A 1 93 ? -9.963 -0.476 0.590 1.00 90.81 93 LYS A O 1
ATOM 748 N N . THR A 1 94 ? -12.141 -0.049 0.230 1.00 92.88 94 THR A N 1
ATOM 749 C CA . THR A 1 94 ? -12.232 1.100 1.138 1.00 92.88 94 THR A CA 1
ATOM 750 C C . THR A 1 94 ? -12.179 0.646 2.591 1.00 92.88 94 THR A C 1
ATOM 752 O O . THR A 1 94 ? -12.550 -0.487 2.894 1.00 92.88 94 THR A O 1
ATOM 755 N N . GLY A 1 95 ? -11.812 1.548 3.495 1.00 92.12 95 GLY A N 1
ATOM 756 C CA . GLY A 1 95 ? -11.671 1.268 4.918 1.00 92.12 95 GLY A CA 1
ATOM 757 C C . GLY A 1 95 ? -10.213 1.263 5.355 1.00 92.12 95 GLY A C 1
ATOM 758 O O . GLY A 1 95 ? -9.356 1.870 4.716 1.00 92.12 95 GLY A O 1
ATOM 759 N N . ILE A 1 96 ? -9.939 0.603 6.479 1.00 90.88 96 ILE A N 1
ATOM 760 C CA . ILE A 1 96 ? -8.661 0.718 7.182 1.00 90.88 96 ILE A CA 1
ATOM 761 C C . ILE A 1 96 ? -7.633 -0.250 6.599 1.00 90.88 96 ILE A C 1
ATOM 763 O O . ILE A 1 96 ? -7.839 -1.463 6.521 1.00 90.88 96 ILE A O 1
ATOM 767 N N . TRP A 1 97 ? -6.472 0.300 6.274 1.00 91.19 97 TRP A N 1
ATOM 768 C CA . TRP A 1 97 ? -5.289 -0.413 5.836 1.00 91.19 97 TRP A CA 1
ATOM 769 C C . TRP A 1 97 ? -4.163 -0.255 6.842 1.00 91.19 97 TRP A C 1
ATOM 771 O O . TRP A 1 97 ? -3.976 0.777 7.483 1.00 91.19 97 TRP A O 1
ATOM 781 N N . ILE A 1 98 ? -3.376 -1.308 6.944 1.00 88.25 98 ILE A N 1
ATOM 782 C CA . ILE A 1 98 ? -2.149 -1.382 7.708 1.00 88.25 98 ILE A CA 1
ATOM 783 C C . ILE A 1 98 ? -0.972 -1.222 6.759 1.00 88.25 98 ILE A C 1
ATOM 785 O O . ILE A 1 98 ? -0.930 -1.911 5.745 1.00 88.25 98 ILE A O 1
ATOM 789 N N . ALA A 1 99 ? 0.004 -0.391 7.124 1.00 89.50 99 ALA A N 1
ATOM 790 C CA . ALA A 1 99 ? 1.253 -0.215 6.390 1.00 89.50 99 ALA A CA 1
ATOM 791 C C . ALA A 1 99 ? 2.458 -0.715 7.195 1.00 89.50 99 ALA A C 1
ATOM 793 O O . ALA A 1 99 ? 2.700 -0.271 8.322 1.00 89.50 99 ALA A O 1
ATOM 794 N N . ALA A 1 100 ? 3.252 -1.596 6.595 1.00 86.44 100 ALA A N 1
ATOM 795 C CA . ALA A 1 100 ? 4.515 -2.082 7.129 1.00 86.44 100 ALA A CA 1
ATOM 796 C C . ALA A 1 100 ? 5.662 -1.785 6.157 1.00 86.44 100 ALA A C 1
ATOM 798 O O . ALA A 1 100 ? 5.507 -1.872 4.941 1.00 86.44 100 ALA A O 1
ATOM 799 N N . HIS A 1 101 ? 6.826 -1.458 6.711 1.00 85.88 101 HIS A N 1
ATOM 800 C CA . HIS A 1 101 ? 8.076 -1.432 5.967 1.00 85.88 101 HIS A CA 1
ATOM 801 C C . HIS A 1 101 ? 8.777 -2.766 6.194 1.00 85.88 101 HIS A C 1
ATOM 803 O O . HIS A 1 101 ? 9.012 -3.152 7.341 1.00 85.88 101 HIS A O 1
ATOM 809 N N . LEU A 1 102 ? 9.095 -3.460 5.108 1.00 80.81 102 LEU A N 1
ATOM 810 C CA . LEU A 1 102 ? 9.789 -4.736 5.126 1.00 80.81 102 LEU A CA 1
ATOM 811 C C . LEU A 1 102 ? 11.183 -4.579 4.537 1.00 80.81 102 LEU A C 1
ATOM 813 O O . LEU A 1 102 ? 11.363 -3.972 3.480 1.00 80.81 102 LEU A O 1
ATOM 817 N N . PHE A 1 103 ? 12.149 -5.199 5.191 1.00 81.00 103 PHE A N 1
ATOM 818 C CA . PHE A 1 103 ? 13.509 -5.333 4.718 1.00 81.00 103 PHE A CA 1
ATOM 819 C C . PHE A 1 103 ? 13.758 -6.801 4.387 1.00 81.00 103 PHE A C 1
ATOM 821 O O . PHE A 1 103 ? 13.906 -7.643 5.272 1.00 81.00 103 PHE A O 1
ATOM 828 N N . VAL A 1 104 ? 13.774 -7.112 3.096 1.00 79.38 104 VAL A N 1
ATOM 829 C CA . VAL A 1 104 ? 13.871 -8.479 2.587 1.00 79.38 104 VAL A CA 1
ATOM 830 C C . VAL A 1 104 ? 15.285 -8.711 2.074 1.00 79.38 104 VAL A C 1
ATOM 832 O O . VAL A 1 104 ? 15.697 -8.131 1.068 1.00 79.38 104 VAL A O 1
ATOM 835 N N . ARG A 1 105 ? 16.034 -9.576 2.755 1.00 75.75 105 ARG A N 1
ATOM 836 C CA . ARG A 1 105 ? 17.368 -10.019 2.344 1.00 75.75 105 ARG A CA 1
ATOM 837 C C . ARG A 1 105 ? 17.268 -11.393 1.704 1.00 75.75 105 ARG A C 1
ATOM 839 O O . ARG A 1 105 ? 16.771 -12.339 2.318 1.00 75.75 105 ARG A O 1
ATOM 846 N N . PHE A 1 106 ? 17.783 -11.518 0.489 1.00 71.94 106 PHE A N 1
ATOM 847 C CA . PHE A 1 106 ? 18.042 -12.840 -0.062 1.00 71.94 106 PHE A CA 1
ATOM 848 C C . PHE A 1 106 ? 19.173 -13.515 0.733 1.00 71.94 106 PHE A C 1
ATOM 850 O O . PHE A 1 106 ? 20.118 -12.830 1.142 1.00 71.94 106 PHE A O 1
ATOM 857 N N . PRO A 1 107 ? 19.104 -14.840 0.953 1.00 66.94 107 PRO A N 1
ATOM 858 C CA . PRO A 1 107 ? 20.283 -15.586 1.367 1.00 66.94 107 PRO A CA 1
ATOM 859 C C . PRO A 1 107 ? 21.359 -15.378 0.297 1.00 66.94 107 PRO A C 1
ATOM 861 O O . PRO A 1 107 ? 21.019 -15.191 -0.874 1.00 66.94 107 PRO A O 1
ATOM 864 N N . VAL A 1 108 ? 22.627 -15.337 0.721 1.00 64.06 108 VAL A N 1
ATOM 865 C CA . VAL A 1 108 ? 23.797 -15.047 -0.128 1.00 64.06 108 VAL A CA 1
ATOM 866 C C . VAL A 1 108 ? 23.610 -15.672 -1.510 1.00 64.06 108 VAL A C 1
ATOM 868 O O . VAL A 1 108 ? 23.515 -16.889 -1.644 1.00 64.06 108 VAL A O 1
ATOM 871 N N . CYS A 1 109 ? 23.470 -14.821 -2.519 1.00 64.50 109 CYS A N 1
ATOM 872 C CA . CYS A 1 109 ? 23.222 -15.228 -3.889 1.00 64.50 109 CYS A CA 1
ATOM 873 C C . CYS A 1 109 ? 24.277 -14.546 -4.749 1.00 64.50 109 CYS A C 1
ATOM 875 O O . CYS A 1 109 ? 24.273 -13.324 -4.886 1.00 64.50 109 CYS A O 1
ATOM 877 N N . ASP A 1 110 ? 25.171 -15.356 -5.309 1.00 63.00 110 ASP A N 1
ATOM 878 C CA . ASP A 1 110 ? 26.298 -14.905 -6.133 1.00 63.00 110 ASP A CA 1
ATOM 879 C C . ASP A 1 110 ? 25.888 -14.624 -7.589 1.00 63.00 110 ASP A C 1
ATOM 881 O O . ASP A 1 110 ? 26.727 -14.383 -8.458 1.00 63.00 110 ASP A O 1
ATOM 885 N N . LEU A 1 111 ? 24.587 -14.669 -7.893 1.00 61.19 111 LEU A N 1
ATOM 886 C CA . LEU A 1 111 ? 24.084 -14.341 -9.219 1.00 61.19 111 LEU A CA 1
ATOM 887 C C . LEU A 1 111 ? 24.062 -12.824 -9.407 1.00 61.19 111 LEU A C 1
ATOM 889 O O . LEU A 1 111 ? 23.450 -12.095 -8.629 1.00 61.19 111 LEU A O 1
ATOM 893 N N . ASN A 1 112 ? 24.616 -12.360 -10.528 1.00 60.78 112 ASN A N 1
ATOM 894 C CA . ASN A 1 112 ? 24.548 -10.955 -10.956 1.00 60.78 112 ASN A CA 1
ATOM 895 C C . ASN A 1 112 ? 23.107 -10.437 -11.132 1.00 60.78 112 ASN A C 1
ATOM 897 O O . ASN A 1 112 ? 22.887 -9.236 -11.249 1.00 60.78 112 ASN A O 1
ATOM 901 N N . THR A 1 113 ? 22.130 -11.344 -11.188 1.00 63.53 113 THR A N 1
ATOM 902 C CA . THR A 1 113 ? 20.696 -11.055 -11.299 1.00 63.53 113 THR A CA 1
ATOM 903 C C . THR A 1 113 ? 19.980 -11.055 -9.948 1.00 63.53 113 THR A C 1
ATOM 905 O O . THR A 1 113 ? 18.754 -11.001 -9.916 1.00 63.53 113 THR A O 1
ATOM 908 N N . CYS A 1 114 ? 20.702 -11.187 -8.832 1.00 68.19 114 CYS A N 1
ATOM 909 C CA . CYS A 1 114 ? 20.108 -11.132 -7.505 1.00 68.19 114 CYS A CA 1
ATOM 910 C C . CYS A 1 114 ? 19.679 -9.699 -7.174 1.00 68.19 114 CYS A C 1
ATOM 912 O O . CYS A 1 114 ? 20.508 -8.790 -7.166 1.00 68.19 114 CYS A O 1
ATOM 914 N N . ASP A 1 115 ? 18.407 -9.511 -6.811 1.00 67.50 115 ASP A N 1
ATOM 915 C CA . ASP A 1 115 ? 17.892 -8.218 -6.335 1.00 67.50 115 ASP A CA 1
ATOM 916 C C . ASP A 1 115 ? 18.581 -7.768 -5.020 1.00 67.50 115 ASP A C 1
ATOM 918 O O . ASP A 1 115 ? 18.526 -6.600 -4.634 1.00 67.50 115 ASP A O 1
ATOM 922 N N . GLY A 1 116 ? 19.258 -8.687 -4.319 1.00 74.00 116 GLY A N 1
ATOM 923 C CA . GLY A 1 116 ? 20.063 -8.408 -3.135 1.00 74.00 116 GLY A CA 1
ATOM 924 C C . GLY A 1 116 ? 19.210 -8.099 -1.908 1.00 74.00 116 GLY A C 1
ATOM 925 O O . GLY A 1 116 ? 18.645 -8.991 -1.281 1.00 74.00 116 GLY A O 1
ATOM 926 N N . THR A 1 117 ? 19.164 -6.830 -1.518 1.00 75.00 117 THR A N 1
ATOM 927 C CA . THR A 1 117 ? 18.349 -6.350 -0.398 1.00 75.00 117 THR A CA 1
ATOM 928 C C . THR A 1 117 ? 17.228 -5.484 -0.944 1.00 75.00 117 THR A C 1
ATOM 930 O O . THR A 1 117 ? 17.494 -4.472 -1.589 1.00 75.00 117 THR A O 1
ATOM 933 N N . MET A 1 118 ? 15.985 -5.837 -0.628 1.00 77.75 118 MET A N 1
ATOM 934 C CA . MET A 1 118 ? 14.807 -5.090 -1.056 1.00 77.75 118 MET A CA 1
ATOM 935 C C . MET A 1 118 ? 14.147 -4.406 0.136 1.00 77.75 118 MET A C 1
ATOM 937 O O . MET A 1 118 ? 13.915 -5.024 1.175 1.00 77.75 118 MET A O 1
ATOM 941 N N . GLN A 1 119 ? 13.797 -3.137 -0.045 1.00 78.88 119 GLN A N 1
ATOM 942 C CA . GLN A 1 119 ? 12.884 -2.421 0.838 1.00 78.88 119 GLN A CA 1
ATOM 943 C C . GLN A 1 119 ? 11.494 -2.466 0.215 1.00 78.88 119 GLN A C 1
ATOM 945 O O . GLN A 1 119 ? 11.323 -2.090 -0.942 1.00 78.88 119 GLN A O 1
ATOM 950 N N . THR A 1 120 ? 10.515 -2.971 0.958 1.00 79.94 120 THR A N 1
ATOM 951 C CA . THR A 1 120 ? 9.148 -3.158 0.465 1.00 79.94 120 THR A CA 1
ATOM 952 C C . THR A 1 120 ? 8.177 -2.418 1.369 1.00 79.94 120 THR A C 1
ATOM 954 O O . THR A 1 120 ? 8.148 -2.655 2.576 1.00 79.94 120 THR A O 1
ATOM 957 N N . LEU A 1 121 ? 7.373 -1.531 0.783 1.00 84.94 121 LEU A N 1
ATOM 958 C CA . LEU A 1 121 ? 6.172 -1.016 1.430 1.00 84.94 121 LEU A CA 1
ATOM 959 C C . LEU A 1 121 ? 5.054 -2.033 1.212 1.00 84.94 121 LEU A C 1
ATOM 961 O O . LEU A 1 121 ? 4.609 -2.240 0.085 1.00 84.94 121 LEU A O 1
ATOM 965 N N . ASP A 1 122 ? 4.624 -2.668 2.292 1.00 84.31 122 ASP A N 1
ATOM 966 C CA . ASP A 1 122 ? 3.555 -3.653 2.280 1.00 84.31 122 ASP A CA 1
ATOM 967 C C . ASP A 1 122 ? 2.315 -3.072 2.956 1.00 84.31 122 ASP A C 1
ATOM 969 O O . ASP A 1 122 ? 2.366 -2.642 4.113 1.00 84.31 122 ASP A O 1
ATOM 973 N N . THR A 1 123 ? 1.198 -3.051 2.229 1.00 87.75 123 THR A N 1
ATOM 974 C CA . THR A 1 123 ? -0.075 -2.545 2.741 1.00 87.75 123 THR A CA 1
ATOM 975 C C . THR A 1 123 ? -1.175 -3.578 2.630 1.00 87.75 123 THR A C 1
ATOM 977 O O . THR A 1 123 ? -1.374 -4.163 1.567 1.00 87.75 123 THR A O 1
ATOM 980 N N . ARG A 1 124 ? -1.926 -3.765 3.716 1.00 86.19 124 ARG A N 1
ATOM 981 C CA . ARG A 1 124 ? -2.970 -4.788 3.843 1.00 86.19 124 ARG A CA 1
ATOM 982 C C . ARG A 1 124 ? -4.236 -4.208 4.456 1.00 86.19 124 ARG A C 1
ATOM 984 O O . ARG A 1 124 ? -4.158 -3.551 5.490 1.00 86.19 124 ARG A O 1
ATOM 991 N N . HIS A 1 125 ? -5.392 -4.476 3.856 1.00 89.12 125 HIS A N 1
ATOM 992 C CA . HIS A 1 125 ? -6.676 -4.154 4.473 1.00 89.12 125 HIS A CA 1
ATOM 993 C C . HIS A 1 125 ? -6.847 -4.966 5.764 1.00 89.12 125 HIS A C 1
ATOM 995 O O . HIS A 1 125 ? -6.495 -6.144 5.790 1.00 89.12 125 HIS A O 1
ATOM 1001 N N . ILE A 1 126 ? -7.386 -4.377 6.834 1.00 84.88 126 ILE A N 1
ATOM 1002 C CA . ILE A 1 126 ? -7.477 -5.064 8.139 1.00 84.88 126 ILE A CA 1
ATOM 1003 C C . ILE A 1 126 ? -8.319 -6.345 8.088 1.00 84.88 126 ILE A C 1
ATOM 1005 O O . ILE A 1 126 ? -8.050 -7.296 8.816 1.00 84.88 126 ILE A O 1
ATOM 1009 N N . GLU A 1 127 ? -9.311 -6.395 7.197 1.00 85.44 127 GLU A N 1
ATOM 1010 C CA . GLU A 1 127 ? -10.193 -7.558 7.036 1.00 85.44 127 GLU A CA 1
ATOM 1011 C C . GLU A 1 127 ? -9.502 -8.760 6.389 1.00 85.44 127 GLU A C 1
ATOM 1013 O O . GLU A 1 127 ? -10.097 -9.826 6.307 1.00 85.44 127 GLU A O 1
ATOM 1018 N N . LEU A 1 128 ? -8.240 -8.617 5.979 1.00 81.19 128 LEU A N 1
ATOM 1019 C CA . LEU A 1 128 ? -7.411 -9.719 5.500 1.00 81.19 128 LEU A CA 1
ATOM 1020 C C . LEU A 1 128 ? -6.993 -10.683 6.598 1.00 81.19 128 LEU A C 1
ATOM 1022 O O . LEU A 1 128 ? -6.903 -11.882 6.366 1.00 81.19 128 LEU A O 1
ATOM 1026 N N . PHE A 1 129 ? -6.703 -10.165 7.786 1.00 80.44 129 PHE A N 1
ATOM 1027 C CA . PHE A 1 129 ? -6.123 -10.953 8.867 1.00 80.44 129 PHE A CA 1
ATOM 1028 C C . PHE A 1 129 ? -6.987 -12.132 9.340 1.00 80.44 129 PHE A C 1
ATOM 1030 O O . PHE A 1 129 ? -6.409 -13.156 9.701 1.00 80.44 129 PHE A O 1
ATOM 1037 N N . PRO A 1 130 ? -8.334 -12.065 9.322 1.00 78.19 130 PRO A N 1
ATOM 1038 C CA . PRO A 1 130 ? -9.169 -13.229 9.610 1.00 78.19 130 PRO A CA 1
ATOM 1039 C C . PRO A 1 130 ? -9.389 -14.182 8.419 1.00 78.19 130 PRO A C 1
ATOM 1041 O O . PRO A 1 130 ? -9.987 -15.238 8.622 1.00 78.19 130 PRO A O 1
ATOM 1044 N N . CYS A 1 131 ? -8.954 -13.846 7.199 1.00 80.25 131 CYS A N 1
ATOM 1045 C CA . CYS A 1 131 ? -9.169 -14.694 6.025 1.00 80.25 131 CYS A CA 1
ATOM 1046 C C . CYS A 1 131 ? -8.237 -15.911 6.041 1.00 80.25 131 CYS A C 1
ATOM 1048 O O . CYS A 1 131 ? -7.017 -15.765 6.094 1.00 80.25 131 CYS A O 1
ATOM 1050 N N . GLU A 1 132 ? -8.791 -17.116 5.901 1.00 79.00 132 GLU A N 1
ATOM 1051 C CA . GLU A 1 132 ? -8.017 -18.365 5.940 1.00 79.00 132 GLU A CA 1
ATOM 1052 C C . GLU A 1 132 ? -6.941 -18.420 4.847 1.00 79.00 132 GLU A C 1
ATOM 1054 O O . GLU A 1 132 ? -5.803 -18.788 5.117 1.00 79.00 132 GLU A O 1
ATOM 1059 N N . GLY A 1 133 ? -7.273 -17.984 3.627 1.00 76.88 133 GLY A N 1
ATOM 1060 C CA . GLY A 1 133 ? -6.320 -17.931 2.513 1.00 76.88 133 GLY A CA 1
ATOM 1061 C C . GLY A 1 133 ? -5.154 -16.956 2.736 1.00 76.88 133 GLY A C 1
ATOM 1062 O O . GLY A 1 133 ? -4.047 -17.178 2.250 1.00 76.88 133 GLY A O 1
ATOM 1063 N N . PHE A 1 134 ? -5.380 -15.891 3.510 1.00 77.38 134 PHE A N 1
ATOM 1064 C CA . PHE A 1 134 ? -4.296 -15.022 3.954 1.00 77.38 134 PHE A CA 1
ATOM 1065 C C . PHE A 1 134 ? -3.479 -15.720 5.047 1.00 77.38 134 PHE A C 1
ATOM 1067 O O . PHE A 1 134 ? -2.252 -15.708 4.997 1.00 77.38 134 PHE A O 1
ATOM 1074 N N . GLN A 1 135 ? -4.154 -16.376 5.997 1.00 76.75 135 GLN A N 1
ATOM 1075 C CA . GLN A 1 135 ? -3.518 -17.039 7.134 1.00 76.75 135 GLN A CA 1
ATOM 1076 C C . GLN A 1 135 ? -2.641 -18.241 6.755 1.00 76.75 135 GLN A C 1
ATOM 1078 O O . GLN A 1 135 ? -1.641 -18.521 7.411 1.00 76.75 135 GLN A O 1
ATOM 1083 N N . ASN A 1 136 ? -3.006 -18.964 5.702 1.00 78.25 136 ASN A N 1
ATOM 1084 C CA . ASN A 1 136 ? -2.249 -20.118 5.225 1.00 78.25 136 ASN A CA 1
ATOM 1085 C C . ASN A 1 136 ? -1.193 -19.756 4.164 1.00 78.25 136 ASN A C 1
ATOM 1087 O O . ASN A 1 136 ? -0.422 -20.625 3.765 1.00 78.25 136 ASN A O 1
ATOM 1091 N N . GLY A 1 137 ? -1.136 -18.494 3.719 1.00 73.88 137 GLY A N 1
ATOM 1092 C CA . GLY A 1 137 ? -0.164 -18.023 2.731 1.00 73.88 137 GLY A CA 1
ATOM 1093 C C . GLY A 1 137 ? -0.388 -18.551 1.309 1.00 73.88 137 GLY A C 1
ATOM 1094 O O . GLY A 1 137 ? 0.519 -18.453 0.488 1.00 73.88 137 GLY A O 1
ATOM 1095 N N . ASN A 1 138 ? -1.573 -19.087 0.992 1.00 74.25 138 ASN A N 1
ATOM 1096 C CA . ASN A 1 138 ? -1.881 -19.689 -0.315 1.00 74.25 138 ASN A CA 1
ATOM 1097 C C . ASN A 1 138 ? -2.314 -18.672 -1.381 1.00 74.25 138 ASN A C 1
ATOM 1099 O O . ASN A 1 138 ? -2.880 -19.038 -2.410 1.00 74.25 138 ASN A O 1
ATOM 1103 N N . TRP A 1 139 ? -2.129 -17.383 -1.122 1.00 74.19 139 TRP A N 1
ATOM 1104 C CA . TRP A 1 139 ? -2.543 -16.332 -2.034 1.00 74.19 139 TRP A CA 1
ATOM 1105 C C . TRP A 1 139 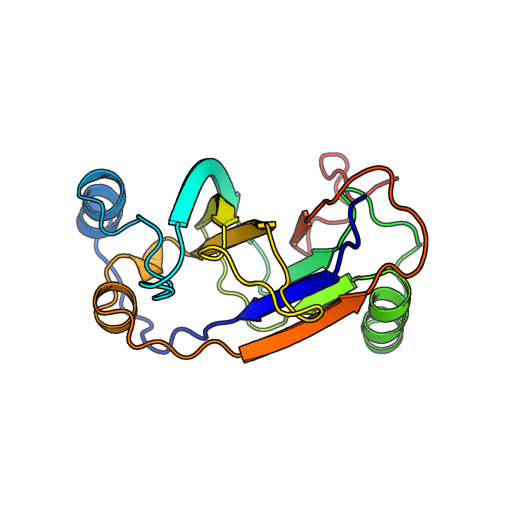? -1.505 -16.064 -3.111 1.00 74.19 139 TRP A C 1
ATOM 1107 O O . TRP A 1 139 ? -0.338 -15.797 -2.824 1.00 74.19 139 TRP A O 1
ATOM 1117 N N . ASP A 1 140 ? -1.976 -16.048 -4.355 1.00 73.69 140 ASP A N 1
ATOM 1118 C CA . ASP A 1 140 ? -1.189 -15.593 -5.488 1.00 73.69 140 ASP A CA 1
ATOM 1119 C C . ASP A 1 140 ? -1.245 -14.070 -5.601 1.00 73.69 140 ASP A C 1
ATOM 1121 O O . ASP A 1 140 ? -2.289 -13.423 -5.454 1.00 73.69 140 ASP A O 1
ATOM 1125 N N . TYR A 1 141 ? -0.087 -13.488 -5.896 1.00 77.06 141 TYR A N 1
ATOM 1126 C CA . TYR A 1 141 ? 0.077 -12.051 -6.041 1.00 77.06 141 TYR A CA 1
ATOM 1127 C C . TYR A 1 141 ? 0.296 -11.704 -7.504 1.00 77.06 141 TYR A C 1
ATOM 1129 O O . TYR A 1 141 ? 1.185 -12.234 -8.172 1.00 77.06 141 TYR A O 1
ATOM 1137 N N . GLN A 1 142 ? -0.489 -10.756 -8.000 1.00 81.56 142 GLN A N 1
ATOM 1138 C CA . GLN A 1 142 ? -0.354 -10.253 -9.355 1.00 81.56 142 GLN A CA 1
ATOM 1139 C C . GLN A 1 142 ? 0.569 -9.035 -9.368 1.00 81.56 142 GLN A C 1
ATOM 1141 O O . GLN A 1 142 ? 0.296 -8.046 -8.686 1.00 81.56 142 GLN A O 1
ATOM 1146 N N . LEU A 1 143 ? 1.617 -9.066 -10.196 1.00 82.00 143 LEU A N 1
ATOM 1147 C CA . LEU A 1 143 ? 2.383 -7.868 -10.544 1.00 82.00 143 LEU A CA 1
ATOM 1148 C C . LEU A 1 143 ? 1.492 -6.935 -11.376 1.00 82.00 143 LEU A C 1
ATOM 1150 O O . LEU A 1 143 ? 1.082 -7.279 -12.484 1.00 82.00 143 LEU A O 1
ATOM 1154 N N . VAL A 1 144 ? 1.191 -5.757 -10.841 1.00 80.62 144 VAL A N 1
ATOM 1155 C CA . VAL A 1 144 ? 0.299 -4.765 -11.475 1.00 80.62 144 VAL A CA 1
ATOM 1156 C C . VAL A 1 144 ? 1.059 -3.633 -12.151 1.00 80.62 144 VAL A C 1
ATOM 1158 O O . VAL A 1 144 ? 0.533 -2.953 -13.032 1.00 80.62 144 VAL A O 1
ATOM 1161 N N . GLY A 1 145 ? 2.321 -3.454 -11.782 1.00 78.44 145 GLY A N 1
ATOM 1162 C CA . GLY A 1 145 ? 3.220 -2.539 -12.455 1.00 78.44 145 GLY A CA 1
ATOM 1163 C C . GLY A 1 145 ? 4.632 -2.648 -11.912 1.00 78.44 145 GLY A C 1
ATOM 1164 O O . GLY A 1 145 ? 4.861 -3.134 -10.803 1.00 78.44 145 GLY A O 1
ATOM 1165 N N . SER A 1 146 ? 5.571 -2.150 -12.700 1.00 82.06 146 SER A N 1
ATOM 1166 C CA . SER A 1 146 ? 6.952 -1.969 -12.293 1.00 82.06 146 SER A CA 1
ATOM 1167 C C . SER A 1 146 ? 7.508 -0.700 -12.918 1.00 82.06 146 SER A C 1
ATOM 1169 O O . SER A 1 146 ? 7.134 -0.342 -14.037 1.00 82.06 146 SER A O 1
ATOM 1171 N N . HIS A 1 147 ? 8.412 -0.036 -12.214 1.00 78.25 147 HIS A N 1
ATOM 1172 C CA . HIS A 1 147 ? 9.159 1.090 -12.745 1.00 78.25 147 HIS A CA 1
ATOM 1173 C C . HIS A 1 147 ? 10.622 0.987 -12.319 1.00 78.25 147 HIS A C 1
ATOM 1175 O O . HIS A 1 147 ? 10.920 0.854 -11.132 1.00 78.25 147 HIS A O 1
ATOM 1181 N N . ASP A 1 148 ? 11.514 1.029 -13.307 1.00 77.56 148 ASP A N 1
ATOM 1182 C CA . ASP A 1 148 ? 12.957 0.938 -13.108 1.00 77.56 148 ASP A CA 1
ATOM 1183 C C . ASP A 1 148 ? 13.579 2.329 -13.181 1.00 77.56 148 ASP A C 1
ATOM 1185 O O . ASP A 1 148 ? 13.620 2.960 -14.247 1.00 77.56 148 ASP A O 1
ATOM 1189 N N . ILE A 1 149 ? 14.143 2.794 -12.067 1.00 72.81 149 ILE A N 1
ATOM 1190 C CA . ILE A 1 149 ? 14.902 4.038 -12.065 1.00 72.81 149 ILE A CA 1
ATOM 1191 C C . ILE A 1 149 ? 16.298 3.758 -12.632 1.00 72.81 149 ILE A C 1
ATOM 1193 O O . ILE A 1 149 ? 17.213 3.334 -11.933 1.00 72.81 149 ILE A O 1
ATOM 1197 N N . LYS A 1 150 ? 16.476 4.024 -13.932 1.00 71.62 150 LYS A N 1
ATOM 1198 C CA . LYS A 1 150 ? 17.773 3.866 -14.627 1.00 71.62 150 LYS A CA 1
ATOM 1199 C C . LYS A 1 150 ? 18.829 4.893 -14.206 1.00 71.62 150 LYS A C 1
ATOM 1201 O O . LYS A 1 150 ? 20.011 4.719 -14.489 1.00 71.62 150 LYS A O 1
ATOM 1206 N N . LYS A 1 151 ? 18.399 6.003 -13.604 1.00 73.00 151 LYS A N 1
ATOM 1207 C CA . LYS A 1 151 ? 19.277 7.071 -13.110 1.00 73.00 151 LYS A CA 1
ATOM 1208 C C . LYS A 1 151 ? 19.601 6.835 -11.637 1.00 73.00 151 LYS A C 1
ATOM 1210 O O . LYS A 1 151 ? 18.877 6.141 -10.935 1.00 73.00 151 LYS A O 1
ATOM 1215 N N . ARG A 1 152 ? 20.676 7.455 -11.151 1.00 70.75 152 ARG A N 1
ATOM 1216 C CA . ARG A 1 152 ? 20.992 7.470 -9.720 1.00 70.75 152 ARG A CA 1
ATOM 1217 C C . ARG A 1 152 ? 19.828 8.111 -8.953 1.00 70.75 152 ARG A C 1
ATOM 1219 O O . ARG A 1 152 ? 19.454 9.236 -9.270 1.00 70.75 152 ARG A O 1
ATOM 1226 N N . ALA A 1 153 ? 19.285 7.396 -7.973 1.00 69.75 153 ALA A N 1
ATOM 1227 C CA . ALA A 1 153 ? 18.310 7.919 -7.024 1.00 69.75 153 ALA A CA 1
ATOM 1228 C C . ALA A 1 153 ? 19.000 8.239 -5.691 1.00 69.75 153 ALA A C 1
ATOM 1230 O O . ALA A 1 153 ? 19.919 7.523 -5.280 1.00 69.75 153 ALA A O 1
ATOM 1231 N N . ASP A 1 154 ? 18.551 9.297 -5.017 1.00 72.62 154 ASP A N 1
ATOM 1232 C CA . ASP A 1 154 ? 19.061 9.679 -3.691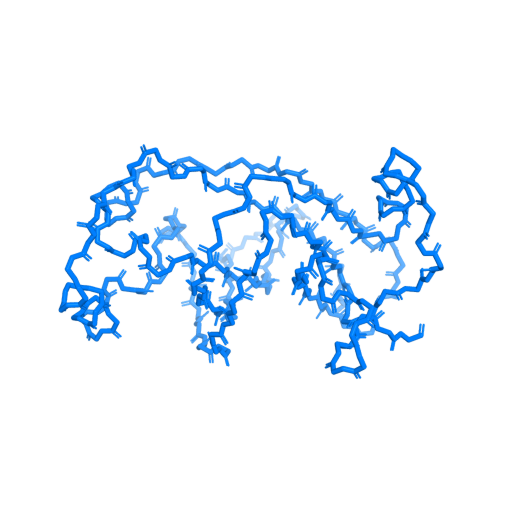 1.00 72.62 154 ASP A CA 1
ATOM 1233 C C . ASP A 1 154 ? 18.537 8.754 -2.581 1.00 72.62 154 ASP A C 1
ATOM 1235 O O . ASP A 1 154 ? 19.140 8.640 -1.516 1.00 72.62 154 ASP A O 1
ATOM 1239 N N . GLY A 1 155 ? 17.452 8.031 -2.858 1.00 73.12 155 GLY A N 1
ATOM 1240 C CA . GLY A 1 155 ? 16.881 7.005 -1.999 1.00 73.12 155 GLY A CA 1
ATOM 1241 C C . GLY A 1 155 ? 15.814 6.200 -2.736 1.00 73.12 155 GLY A C 1
ATOM 1242 O O . GLY A 1 155 ? 15.376 6.580 -3.822 1.00 73.12 155 GLY A O 1
ATOM 1243 N N . ALA A 1 156 ? 15.404 5.083 -2.140 1.00 73.50 156 ALA A N 1
ATOM 1244 C CA . ALA A 1 156 ? 14.200 4.370 -2.545 1.00 73.50 156 ALA A CA 1
ATOM 1245 C C . ALA A 1 156 ? 13.029 4.883 -1.704 1.00 73.50 156 ALA A C 1
ATOM 1247 O O . ALA A 1 156 ? 13.138 4.974 -0.482 1.00 73.50 156 ALA A O 1
ATOM 1248 N N . ALA A 1 157 ? 11.922 5.222 -2.354 1.00 78.81 157 ALA A N 1
ATOM 1249 C CA . ALA A 1 157 ? 10.684 5.577 -1.685 1.00 78.81 157 ALA A CA 1
ATOM 1250 C C . ALA A 1 157 ? 9.516 4.843 -2.347 1.00 78.81 157 ALA A C 1
ATOM 1252 O O . ALA A 1 157 ? 9.561 4.467 -3.518 1.00 78.81 157 ALA A O 1
ATOM 1253 N N . GLY A 1 158 ? 8.470 4.622 -1.563 1.00 81.44 158 GLY A N 1
ATOM 1254 C CA . GLY A 1 158 ? 7.194 4.108 -2.026 1.00 81.44 158 GLY A CA 1
ATOM 1255 C C . GLY A 1 158 ? 6.103 4.879 -1.309 1.00 81.44 158 GLY A C 1
ATOM 1256 O O . GLY A 1 158 ? 6.172 5.053 -0.093 1.00 81.44 158 GLY A O 1
ATOM 1257 N N . ALA A 1 159 ? 5.124 5.365 -2.057 1.00 87.19 159 ALA A N 1
ATOM 1258 C CA . ALA A 1 159 ? 3.965 6.050 -1.519 1.00 87.19 159 ALA A CA 1
ATOM 1259 C C . ALA A 1 159 ? 2.691 5.458 -2.099 1.00 87.19 159 ALA A C 1
ATOM 1261 O O . ALA A 1 159 ? 2.661 4.963 -3.229 1.00 87.19 159 ALA A O 1
ATOM 1262 N N . ILE A 1 160 ? 1.639 5.514 -1.294 1.00 90.25 160 ILE A N 1
ATOM 1263 C CA . ILE A 1 160 ? 0.308 5.066 -1.660 1.00 90.25 160 ILE A CA 1
ATOM 1264 C C . ILE A 1 160 ? -0.645 6.183 -1.275 1.00 90.25 160 ILE A C 1
ATOM 1266 O O . ILE A 1 160 ? -0.664 6.615 -0.123 1.00 90.25 160 ILE A O 1
ATOM 1270 N N . PHE A 1 161 ? -1.415 6.647 -2.248 1.00 90.25 161 PHE A N 1
ATOM 1271 C CA . PHE A 1 161 ? -2.370 7.727 -2.075 1.00 90.25 161 PHE A CA 1
ATOM 1272 C C . PHE A 1 161 ? -3.774 7.257 -2.418 1.00 90.25 161 PHE A C 1
ATOM 1274 O O . PHE A 1 161 ? -3.970 6.526 -3.391 1.00 90.25 161 PHE A O 1
ATOM 1281 N N . ASP A 1 162 ? -4.752 7.741 -1.662 1.00 91.62 162 ASP A N 1
ATOM 1282 C CA . ASP A 1 162 ? -6.140 7.731 -2.101 1.00 91.62 162 ASP A CA 1
ATOM 1283 C C . ASP A 1 162 ? -6.333 8.804 -3.174 1.00 91.62 162 ASP A C 1
ATOM 1285 O O . ASP A 1 162 ? -6.079 9.987 -2.932 1.00 91.62 162 ASP A O 1
ATOM 1289 N N . MET A 1 163 ? -6.792 8.391 -4.358 1.00 87.88 163 MET A N 1
ATOM 1290 C CA . MET A 1 163 ? -7.044 9.297 -5.477 1.00 87.88 163 MET A CA 1
ATOM 1291 C C . MET A 1 163 ? -7.980 10.450 -5.093 1.00 87.88 163 MET A C 1
ATOM 1293 O O . MET A 1 163 ? -7.789 11.573 -5.552 1.00 87.88 163 MET A O 1
ATOM 1297 N N . LYS A 1 164 ? -8.972 10.195 -4.231 1.00 89.75 164 LYS A N 1
ATOM 1298 C CA . LYS A 1 164 ? -9.937 11.206 -3.775 1.00 89.75 164 LYS A CA 1
ATOM 1299 C C . LYS A 1 164 ? -9.276 12.328 -2.975 1.00 89.75 164 LYS A C 1
ATOM 1301 O O . LYS A 1 164 ? -9.724 13.465 -3.065 1.00 89.75 164 LYS A O 1
ATOM 1306 N N . HIS A 1 165 ? -8.223 12.013 -2.225 1.00 89.56 165 HIS A N 1
ATOM 1307 C CA . HIS A 1 165 ? -7.567 12.928 -1.287 1.00 89.56 165 HIS A CA 1
ATOM 1308 C C . HIS A 1 165 ? -6.242 13.477 -1.809 1.00 89.56 165 HIS A C 1
ATOM 1310 O O . HIS A 1 165 ? -5.495 14.123 -1.072 1.00 89.56 165 HIS A O 1
ATOM 1316 N N . LEU A 1 166 ? -5.909 13.222 -3.075 1.00 82.75 166 LEU A N 1
ATOM 1317 C CA . LEU A 1 166 ? -4.615 13.623 -3.609 1.00 82.75 166 LEU A CA 1
ATOM 1318 C C . LEU A 1 166 ? -4.432 15.144 -3.637 1.00 82.75 166 LEU A C 1
ATOM 1320 O O . LEU A 1 166 ? -3.345 15.647 -3.363 1.00 82.75 166 LEU A O 1
ATOM 1324 N N . GLU A 1 167 ? -5.523 15.860 -3.897 1.00 81.75 167 GLU A N 1
ATOM 1325 C CA . GLU A 1 167 ? -5.581 17.319 -3.920 1.00 81.75 167 GLU A CA 1
ATOM 1326 C C . GLU A 1 167 ? -5.953 17.922 -2.553 1.00 81.75 167 GLU A C 1
ATOM 1328 O O . GLU A 1 167 ? -6.235 19.120 -2.461 1.00 81.75 167 GLU A O 1
ATOM 1333 N N . ASP A 1 168 ? -5.917 17.152 -1.466 1.00 86.44 168 ASP A N 1
ATOM 1334 C CA . ASP A 1 168 ? -6.111 17.706 -0.127 1.00 86.44 168 ASP A CA 1
ATOM 1335 C C . ASP A 1 168 ? -4.836 18.407 0.351 1.00 86.44 168 ASP A C 1
ATOM 1337 O O . ASP A 1 168 ? -3.713 18.001 0.059 1.00 86.44 168 ASP A O 1
ATOM 1341 N N . SER A 1 169 ? -4.983 19.503 1.101 1.00 79.88 169 SER A N 1
ATOM 1342 C CA . SER A 1 169 ? -3.838 20.261 1.635 1.00 79.88 169 SER A CA 1
ATOM 1343 C C . SER A 1 169 ? -2.977 19.468 2.622 1.00 79.88 169 SER A C 1
ATOM 1345 O O . SER A 1 169 ? -1.837 19.846 2.866 1.00 79.88 169 SER A O 1
ATOM 1347 N N . SER A 1 170 ? -3.516 18.397 3.206 1.00 79.50 170 SER A N 1
ATOM 1348 C CA . SER A 1 170 ? -2.804 17.499 4.120 1.00 79.50 170 SER A CA 1
ATOM 1349 C C . SER A 1 170 ? -1.974 16.429 3.410 1.00 79.50 170 SER A C 1
ATOM 1351 O O . SER A 1 170 ? -1.209 15.725 4.066 1.00 79.50 170 SER A O 1
ATOM 1353 N N . THR A 1 171 ? -2.127 16.272 2.095 1.00 76.69 171 THR A N 1
ATOM 1354 C CA . THR A 1 171 ? -1.501 15.185 1.344 1.00 76.69 171 THR A CA 1
ATOM 1355 C C . THR A 1 171 ? -0.154 15.632 0.785 1.00 76.69 171 THR A C 1
ATOM 1357 O O . THR A 1 171 ? -0.060 16.637 0.084 1.00 76.69 171 THR A O 1
ATOM 1360 N N . SER A 1 172 ? 0.904 14.847 1.028 1.00 71.94 172 SER A N 1
ATOM 1361 C CA . SER A 1 172 ? 2.240 15.103 0.455 1.00 71.94 172 SER A CA 1
ATOM 1362 C C . SER A 1 172 ? 2.276 14.994 -1.074 1.00 71.94 172 SER A C 1
ATOM 1364 O O . SER A 1 172 ? 3.250 15.391 -1.706 1.00 71.94 172 SER A O 1
ATOM 1366 N N . GLY A 1 173 ? 1.203 14.473 -1.677 1.00 60.81 173 GLY A N 1
ATOM 1367 C CA . GLY A 1 173 ? 0.978 14.447 -3.118 1.00 60.81 173 GLY A CA 1
ATOM 1368 C C . GLY A 1 173 ? 0.979 15.833 -3.765 1.00 60.81 173 GLY A C 1
ATOM 1369 O O . GLY A 1 173 ? 1.301 15.916 -4.943 1.00 60.81 173 GLY A O 1
ATOM 1370 N N . LYS A 1 174 ? 0.719 16.911 -3.011 1.00 64.00 174 LYS A N 1
ATOM 1371 C CA . LYS A 1 174 ? 0.920 18.290 -3.471 1.00 64.00 174 LYS A CA 1
ATOM 1372 C C . LYS A 1 174 ? 2.383 18.705 -3.315 1.00 64.00 174 LYS A C 1
ATOM 1374 O O . LYS A 1 174 ? 2.780 19.153 -2.241 1.00 64.00 174 LYS A O 1
ATOM 1379 N N . SER A 1 175 ? 3.178 18.622 -4.379 1.00 54.16 175 SER A N 1
ATOM 1380 C CA . SER A 1 175 ? 4.437 19.384 -4.471 1.00 54.16 175 SER A CA 1
ATOM 1381 C C . SER A 1 175 ? 4.523 20.167 -5.764 1.00 54.16 175 SER A C 1
ATOM 1383 O O . SER A 1 175 ? 4.347 19.518 -6.821 1.00 54.16 175 SER A O 1
#

Secondary structure (DSSP, 8-state):
----EEEEEE----------HHHHHHHTTSSTTS-----TTSEEEEEEEEEEEESSS-EEEESSSSB-S----HHHHHHHHHHTTEEEE-SPPPEEEEEEEEEEEPS----TT---EEEEEEEEEGGGTT-HHHHTT----EEEEEEE--SPPS----EEEEGGGTTSTT-TTB-